Protein AF-A0A8S0Y4W2-F1 (afdb_monomer_lite)

Secondary structure (DSSP, 8-state):
-HHHHHHHHHHHHHHH---HHHHHHHHHHHHHHHHHHHHHHHHHTTS-S--HHHHHGGGTS-GGGTTSHHHHHHHHHHHHHH----

Foldseek 3Di:
DVVVVVVVVVVVVLVPPPPPVVVQLVVQLVVLVVQQVVQVVCVVVVNDVDGQLLVQLVVPDPSVCSPPPVSSVVSSVSDSVVTDGD

Organism: NCBI:txid1561005

pLDDT: mean 84.62, std 9.44, range [43.56, 93.56]

Sequence (86 aa):
MTLIMSLLHMLKKISKMQDSITTGLLGGLLGTIFMDTSNLLIYKAGKTETLYGHIAGGLWVAPFRTKQKKNFVLGELTHFGIGEDV

Radius of gyration: 16.48 Å; chains: 1; bounding box: 49×23×38 Å

Structure (mmCIF, N/CA/C/O backbone):
data_AF-A0A8S0Y4W2-F1
#
_entry.id   AF-A0A8S0Y4W2-F1
#
loop_
_atom_site.group_PDB
_atom_site.id
_atom_site.type_symbol
_atom_site.label_atom_id
_atom_site.label_alt_id
_atom_site.label_comp_id
_atom_site.label_asym_id
_atom_site.label_entity_id
_atom_site.label_seq_id
_atom_site.pdbx_PDB_ins_code
_atom_site.Cartn_x
_atom_site.Cartn_y
_atom_site.Cartn_z
_atom_site.occupancy
_atom_site.B_iso_or_equiv
_atom_site.auth_seq_id
_atom_site.auth_comp_id
_atom_site.auth_asym_id
_atom_site.auth_atom_id
_atom_site.pdbx_PDB_model_num
ATOM 1 N N . MET A 1 1 ? 29.665 -13.218 1.458 1.00 61.47 1 MET A N 1
ATOM 2 C CA . MET A 1 1 ? 30.315 -12.459 0.361 1.00 61.47 1 MET A CA 1
ATOM 3 C C . MET A 1 1 ? 29.562 -12.571 -0.972 1.00 61.47 1 MET A C 1
ATOM 5 O O . MET A 1 1 ? 29.434 -11.575 -1.665 1.00 61.47 1 MET A O 1
ATOM 9 N N . THR A 1 2 ? 28.982 -13.728 -1.304 1.00 78.38 2 THR A N 1
ATOM 10 C CA . THR A 1 2 ? 28.244 -13.979 -2.562 1.00 78.38 2 THR A CA 1
ATOM 11 C C . THR A 1 2 ? 26.909 -13.233 -2.700 1.00 78.38 2 THR A C 1
ATOM 13 O O . THR A 1 2 ? 26.581 -12.768 -3.787 1.00 78.38 2 THR A O 1
ATOM 16 N N . LEU A 1 3 ? 26.154 -13.057 -1.610 1.00 77.06 3 LEU A N 1
ATOM 17 C CA . LEU A 1 3 ? 24.817 -12.441 -1.646 1.00 77.06 3 LEU A CA 1
ATOM 18 C C . LEU A 1 3 ? 24.846 -10.949 -2.018 1.00 77.06 3 LEU A C 1
ATOM 20 O O . LEU A 1 3 ? 24.098 -10.508 -2.886 1.00 77.06 3 LEU A O 1
ATOM 24 N N . ILE A 1 4 ? 25.769 -10.192 -1.417 1.00 81.81 4 ILE A N 1
ATOM 25 C CA . ILE A 1 4 ? 25.959 -8.758 -1.689 1.00 81.81 4 ILE A CA 1
ATOM 26 C C . ILE A 1 4 ? 26.410 -8.540 -3.140 1.00 81.81 4 ILE A C 1
ATOM 28 O O . ILE A 1 4 ? 25.893 -7.664 -3.826 1.00 81.81 4 ILE A O 1
ATOM 32 N N . MET A 1 5 ? 27.325 -9.372 -3.644 1.00 82.25 5 MET A N 1
ATOM 33 C CA . MET A 1 5 ? 27.773 -9.302 -5.041 1.00 82.25 5 MET A CA 1
ATOM 34 C C . MET A 1 5 ? 26.666 -9.652 -6.039 1.00 82.25 5 MET A C 1
ATOM 36 O O . MET A 1 5 ? 26.609 -9.056 -7.114 1.00 82.25 5 MET A O 1
ATOM 40 N N . SER A 1 6 ? 25.780 -10.586 -5.690 1.00 80.69 6 SER A N 1
ATOM 41 C CA . SER A 1 6 ? 24.619 -10.927 -6.516 1.00 80.69 6 SER A CA 1
ATOM 42 C C . SER A 1 6 ? 23.613 -9.769 -6.573 1.00 80.69 6 SER A C 1
ATOM 44 O O . SER A 1 6 ? 23.159 -9.387 -7.652 1.00 80.69 6 SER A O 1
ATOM 46 N N . LEU A 1 7 ? 23.354 -9.126 -5.428 1.00 81.00 7 LEU A N 1
ATOM 47 C CA . LEU A 1 7 ? 22.495 -7.943 -5.336 1.00 81.00 7 LEU A CA 1
ATOM 48 C C . LEU A 1 7 ? 23.047 -6.774 -6.166 1.00 81.00 7 LEU A C 1
ATOM 50 O O . LEU A 1 7 ? 22.322 -6.174 -6.957 1.00 81.00 7 LEU A O 1
ATOM 54 N N . LEU A 1 8 ? 24.348 -6.492 -6.052 1.00 84.00 8 LEU A N 1
ATOM 55 C CA . LEU A 1 8 ? 25.014 -5.438 -6.823 1.00 84.00 8 LEU A CA 1
ATOM 56 C C . LEU A 1 8 ? 24.962 -5.694 -8.339 1.00 84.00 8 LEU A C 1
ATOM 58 O O . LEU A 1 8 ? 24.792 -4.752 -9.114 1.00 84.00 8 LEU A O 1
ATOM 62 N N . HIS A 1 9 ? 25.061 -6.953 -8.778 1.00 82.31 9 HIS A N 1
ATOM 63 C CA . HIS A 1 9 ? 24.888 -7.306 -10.190 1.00 82.31 9 HIS A CA 1
ATOM 64 C C . HIS A 1 9 ? 23.452 -7.092 -10.681 1.00 82.31 9 HIS A C 1
ATOM 66 O O . HIS A 1 9 ? 23.271 -6.571 -11.783 1.00 82.31 9 HIS A O 1
ATOM 72 N N . MET A 1 10 ? 22.437 -7.435 -9.878 1.00 79.62 10 MET A N 1
ATOM 73 C CA . MET A 1 10 ? 21.042 -7.137 -10.224 1.00 79.62 10 MET A CA 1
ATOM 74 C C . MET A 1 10 ? 20.793 -5.631 -10.318 1.00 79.62 10 MET A C 1
ATOM 76 O O . MET A 1 10 ? 20.201 -5.187 -11.297 1.00 79.62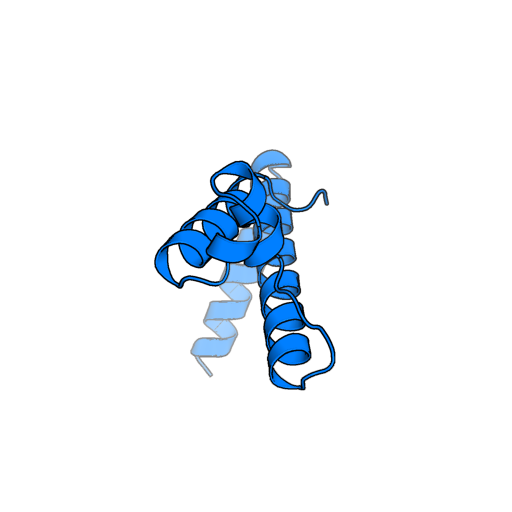 10 MET A O 1
ATOM 80 N N . LEU A 1 11 ? 21.313 -4.837 -9.375 1.00 78.06 11 LEU A N 1
ATOM 81 C CA . LEU A 1 11 ? 21.192 -3.374 -9.403 1.00 78.06 11 LEU A CA 1
ATOM 82 C C . LEU A 1 11 ? 21.840 -2.768 -10.656 1.00 78.06 11 LEU A C 1
ATOM 84 O O . LEU A 1 11 ? 21.234 -1.926 -11.315 1.00 78.06 11 LEU A O 1
ATOM 88 N N . LYS A 1 12 ? 23.027 -3.247 -11.056 1.00 78.00 12 LYS A N 1
ATOM 89 C CA . LYS A 1 12 ? 23.671 -2.836 -12.318 1.00 78.00 12 LYS A CA 1
ATOM 90 C C . LYS A 1 12 ? 22.842 -3.191 -13.553 1.00 78.00 12 LYS A C 1
ATOM 92 O O . LYS A 1 12 ? 22.840 -2.434 -14.520 1.00 78.00 12 LYS A O 1
ATOM 97 N N . LYS A 1 13 ? 22.168 -4.343 -13.544 1.00 75.88 13 LYS A N 1
ATOM 98 C CA . LYS A 1 13 ? 21.306 -4.787 -14.647 1.00 75.88 13 LYS A CA 1
ATOM 99 C C . LYS A 1 13 ? 20.038 -3.934 -14.743 1.00 75.88 13 LYS A C 1
ATOM 101 O O . LYS A 1 13 ? 19.694 -3.518 -15.842 1.00 75.88 13 LYS A O 1
ATOM 106 N N . ILE A 1 14 ? 19.410 -3.627 -13.607 1.00 72.19 14 ILE A N 1
ATOM 107 C CA . ILE A 1 14 ? 18.239 -2.739 -13.517 1.00 72.19 14 ILE A CA 1
ATOM 108 C C . ILE A 1 14 ? 18.609 -1.319 -13.958 1.00 72.19 14 ILE A C 1
ATOM 110 O O . ILE A 1 14 ? 17.911 -0.736 -14.770 1.00 72.19 14 ILE A O 1
ATOM 114 N N . SER A 1 15 ? 19.759 -0.790 -13.533 1.00 67.50 15 SER A N 1
ATOM 115 C CA . SER A 1 15 ? 20.230 0.537 -13.964 1.00 67.50 15 SER A CA 1
ATOM 116 C C . SER A 1 15 ? 20.557 0.622 -15.463 1.00 67.50 15 SER A C 1
ATOM 118 O O . SER A 1 15 ? 20.577 1.720 -16.014 1.00 67.50 15 SER A O 1
ATOM 120 N N . LYS A 1 16 ? 20.831 -0.509 -16.128 1.00 72.00 16 LYS A N 1
ATOM 121 C CA . LYS A 1 16 ? 21.036 -0.575 -17.584 1.00 72.00 16 LYS A CA 1
ATOM 122 C C . LYS A 1 16 ? 19.735 -0.701 -18.381 1.00 72.00 16 LYS A C 1
ATOM 124 O O . LYS A 1 16 ? 19.771 -0.524 -19.597 1.00 72.00 16 LYS A O 1
ATOM 129 N N . MET A 1 17 ? 18.610 -1.009 -17.736 1.00 67.50 17 MET A N 1
ATOM 130 C CA . MET A 1 17 ? 17.292 -0.914 -18.358 1.00 67.50 17 MET A CA 1
ATOM 131 C C . MET A 1 17 ? 16.933 0.571 -18.469 1.00 67.50 17 MET A C 1
ATOM 133 O O . MET A 1 17 ? 16.452 1.172 -17.523 1.00 67.50 17 MET A O 1
ATOM 137 N N . GLN A 1 18 ? 17.216 1.175 -19.623 1.00 65.81 18 GLN A N 1
ATOM 138 C CA . GLN A 1 18 ? 16.867 2.570 -19.930 1.00 65.81 18 GLN A CA 1
ATOM 139 C C . GLN A 1 18 ? 15.442 2.739 -20.477 1.00 65.81 18 GLN A C 1
ATOM 141 O O . GLN A 1 18 ? 15.068 3.839 -20.876 1.00 65.81 18 GLN A O 1
ATOM 146 N N . ASP A 1 19 ? 14.646 1.670 -20.515 1.00 80.62 19 ASP A N 1
ATOM 147 C CA . ASP A 1 19 ? 13.244 1.779 -20.899 1.00 80.62 19 ASP A CA 1
ATOM 148 C C . ASP A 1 19 ? 12.475 2.536 -19.807 1.00 80.62 19 ASP A C 1
ATOM 150 O O . ASP A 1 19 ? 12.379 2.083 -18.659 1.00 80.62 19 ASP A O 1
ATOM 154 N N . SER A 1 20 ? 11.973 3.720 -20.156 1.00 79.06 20 SER A N 1
ATOM 155 C CA . SER A 1 20 ? 11.283 4.624 -19.232 1.00 79.06 20 SER A CA 1
ATOM 156 C C . SER A 1 20 ? 9.995 4.010 -18.694 1.00 79.06 20 SER A C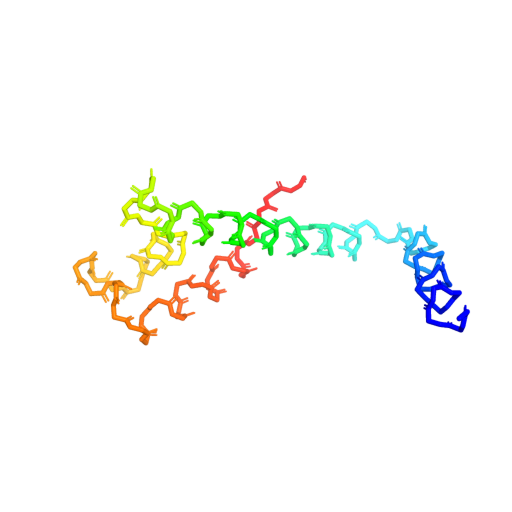 1
ATOM 158 O O . SER A 1 20 ? 9.661 4.236 -17.535 1.00 79.06 20 SER A O 1
ATOM 160 N N . ILE A 1 21 ? 9.324 3.171 -19.491 1.00 83.19 21 ILE A N 1
ATOM 161 C CA . ILE A 1 21 ? 8.110 2.456 -19.086 1.00 83.19 21 ILE A CA 1
ATOM 162 C C . ILE A 1 21 ? 8.442 1.467 -17.970 1.00 83.19 21 ILE A C 1
ATOM 164 O O . ILE A 1 21 ? 7.863 1.527 -16.887 1.00 83.19 21 ILE A O 1
ATOM 168 N N . THR A 1 22 ? 9.413 0.581 -18.199 1.00 83.94 22 THR A N 1
ATOM 169 C CA . THR A 1 22 ? 9.788 -0.427 -17.201 1.00 83.94 22 THR A CA 1
ATOM 170 C C . THR A 1 22 ? 10.374 0.213 -15.941 1.00 83.94 22 THR A C 1
ATOM 172 O O . THR A 1 22 ? 10.081 -0.226 -14.830 1.00 83.94 22 THR A O 1
ATOM 175 N N . THR A 1 23 ? 11.178 1.267 -16.091 1.00 83.81 23 THR A N 1
ATOM 176 C CA . THR A 1 23 ? 11.780 1.972 -14.949 1.00 83.81 23 THR A CA 1
ATOM 177 C C . THR A 1 23 ? 10.729 2.719 -14.132 1.00 83.81 23 THR A C 1
ATOM 179 O O . THR A 1 23 ? 10.761 2.638 -12.908 1.00 83.81 23 THR A O 1
ATOM 182 N N . GLY A 1 24 ? 9.770 3.380 -14.789 1.00 84.81 24 GLY A N 1
ATOM 183 C CA . GLY A 1 24 ? 8.641 4.041 -14.133 1.00 84.81 24 GLY A CA 1
ATOM 184 C C . GLY A 1 24 ? 7.749 3.052 -13.384 1.00 84.81 24 GLY A C 1
ATOM 185 O O . GLY A 1 24 ? 7.477 3.254 -12.207 1.00 84.81 24 GLY A O 1
ATOM 186 N N . LEU A 1 25 ? 7.387 1.926 -14.013 1.00 85.94 25 LEU A N 1
ATOM 187 C CA . LEU A 1 25 ? 6.594 0.868 -13.371 1.00 85.94 25 LEU A CA 1
ATOM 188 C C . LEU A 1 25 ? 7.292 0.276 -12.140 1.00 85.94 25 LEU A C 1
ATOM 190 O O . LEU A 1 25 ? 6.667 0.100 -11.096 1.00 85.94 25 LEU A O 1
ATOM 194 N N . LEU A 1 26 ? 8.589 -0.029 -12.241 1.00 86.12 26 LEU A N 1
ATOM 195 C CA . LEU A 1 26 ? 9.360 -0.554 -11.110 1.00 86.12 26 LEU A CA 1
ATOM 196 C C . LEU A 1 26 ? 9.554 0.495 -10.011 1.00 86.12 26 LEU A C 1
ATOM 198 O O . LEU A 1 26 ? 9.500 0.150 -8.832 1.00 86.12 26 LEU A O 1
ATOM 202 N N . GLY A 1 27 ? 9.773 1.755 -10.392 1.00 87.00 27 GLY A N 1
ATOM 203 C CA . GLY A 1 27 ? 9.886 2.882 -9.472 1.00 87.00 27 GLY A CA 1
ATOM 204 C C . GLY A 1 27 ? 8.599 3.099 -8.683 1.00 87.00 27 GLY A C 1
ATOM 205 O O . GLY A 1 27 ? 8.647 3.101 -7.456 1.00 87.00 27 GLY A O 1
ATOM 206 N N . GLY A 1 28 ? 7.458 3.185 -9.373 1.00 87.19 28 GLY A N 1
ATOM 207 C CA . GLY A 1 28 ? 6.139 3.339 -8.757 1.00 87.19 28 GLY A CA 1
ATOM 208 C C . GLY A 1 28 ? 5.796 2.166 -7.845 1.00 87.19 28 GLY A C 1
ATOM 209 O O . GLY A 1 28 ? 5.446 2.374 -6.689 1.00 87.19 28 GLY A O 1
ATOM 210 N N . LEU A 1 29 ? 6.022 0.925 -8.298 1.00 87.56 29 LEU A N 1
ATOM 211 C CA . LEU A 1 29 ? 5.801 -0.261 -7.465 1.00 87.56 29 LEU A CA 1
ATOM 212 C C . L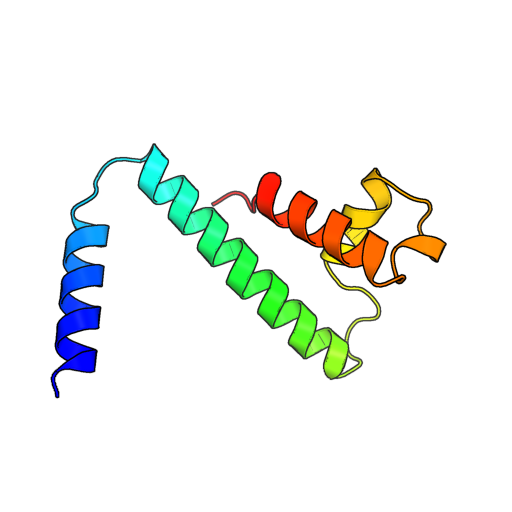EU A 1 29 ? 6.653 -0.233 -6.187 1.00 87.56 29 LEU A C 1
ATOM 214 O O . LEU A 1 29 ? 6.146 -0.511 -5.101 1.00 87.56 29 LEU A O 1
ATOM 218 N N . LEU A 1 30 ? 7.944 0.098 -6.297 1.00 89.19 30 LEU A N 1
ATOM 219 C CA . LEU A 1 30 ? 8.820 0.219 -5.131 1.00 89.19 30 LEU A CA 1
ATOM 220 C C . LEU A 1 30 ? 8.363 1.349 -4.202 1.00 89.19 30 LEU A C 1
ATOM 222 O O . LEU A 1 30 ? 8.330 1.142 -2.990 1.00 89.19 30 LEU A O 1
ATOM 226 N N . GLY A 1 31 ? 7.979 2.500 -4.756 1.00 89.75 31 GLY A N 1
ATOM 227 C CA . GLY A 1 31 ? 7.418 3.627 -4.013 1.00 89.75 31 GLY A CA 1
ATOM 228 C C . GLY A 1 31 ? 6.196 3.216 -3.196 1.00 89.75 31 GLY A C 1
ATOM 229 O O . GLY A 1 31 ? 6.208 3.349 -1.972 1.00 89.75 31 GLY A O 1
ATOM 230 N N . THR A 1 32 ? 5.205 2.593 -3.842 1.00 90.31 32 THR A N 1
ATOM 231 C CA . THR A 1 32 ? 3.990 2.103 -3.180 1.00 90.31 32 THR A CA 1
ATOM 232 C C . THR A 1 32 ? 4.308 1.084 -2.083 1.00 90.31 32 THR A C 1
ATOM 234 O O . THR A 1 32 ? 3.776 1.198 -0.982 1.00 90.3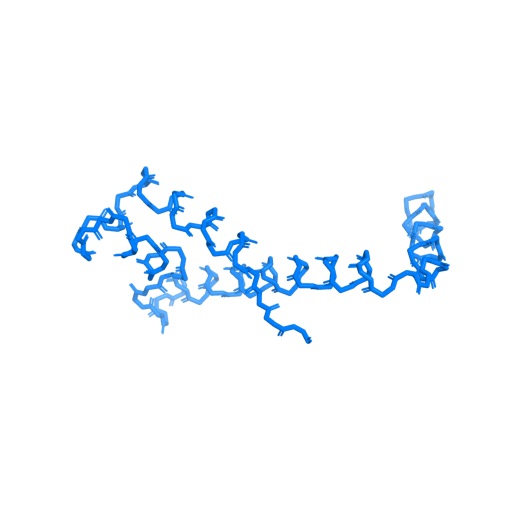1 32 THR A O 1
ATOM 237 N N . ILE A 1 33 ? 5.231 0.134 -2.310 1.00 89.75 33 ILE A N 1
ATOM 238 C CA . ILE A 1 33 ? 5.655 -0.827 -1.270 1.00 89.75 33 ILE A CA 1
ATOM 239 C C . ILE A 1 33 ? 6.242 -0.101 -0.053 1.00 89.75 33 ILE A C 1
ATOM 241 O O . ILE A 1 33 ? 5.892 -0.419 1.090 1.00 89.75 33 ILE A O 1
ATOM 245 N N . PHE A 1 34 ? 7.153 0.851 -0.273 1.00 91.75 34 PHE A N 1
ATOM 246 C CA . PHE A 1 34 ? 7.785 1.603 0.813 1.00 91.75 34 PHE A CA 1
ATOM 247 C C . PHE A 1 34 ? 6.771 2.444 1.579 1.00 91.75 34 PHE A C 1
ATOM 249 O O . PHE A 1 34 ? 6.812 2.487 2.814 1.00 91.75 34 PHE A O 1
ATOM 256 N N . MET A 1 35 ? 5.844 3.075 0.868 1.00 91.06 35 MET A N 1
ATOM 257 C CA . MET A 1 35 ? 4.802 3.874 1.476 1.00 91.06 35 MET A CA 1
ATOM 258 C C . MET A 1 35 ? 3.829 3.011 2.296 1.00 91.06 35 MET A C 1
ATOM 260 O O . MET A 1 35 ? 3.596 3.330 3.464 1.00 91.06 35 MET A O 1
ATOM 264 N N . ASP A 1 36 ? 3.308 1.906 1.754 1.00 90.94 36 ASP A N 1
ATOM 265 C CA . ASP A 1 36 ? 2.386 1.020 2.481 1.00 90.94 36 ASP A CA 1
ATOM 266 C C . ASP A 1 36 ? 3.056 0.400 3.705 1.00 90.94 36 ASP A C 1
ATOM 268 O O . ASP A 1 36 ? 2.467 0.345 4.788 1.00 90.94 36 ASP A O 1
ATOM 272 N N . THR A 1 37 ? 4.331 0.024 3.581 1.00 91.06 37 THR A N 1
ATOM 273 C CA . THR A 1 37 ? 5.118 -0.473 4.715 1.00 91.06 37 THR A CA 1
ATOM 274 C C . THR A 1 37 ? 5.268 0.598 5.793 1.00 91.06 37 THR A C 1
ATOM 276 O O . THR A 1 37 ? 5.045 0.322 6.974 1.00 91.06 37 THR A O 1
ATOM 279 N N . SER A 1 38 ? 5.605 1.829 5.405 1.00 93.06 38 SER A N 1
ATOM 280 C CA . SER A 1 38 ? 5.724 2.960 6.330 1.00 93.06 38 SER A CA 1
ATOM 281 C C . SER A 1 38 ? 4.400 3.235 7.041 1.00 93.06 38 SER A C 1
ATOM 283 O O . SER A 1 38 ? 4.363 3.342 8.267 1.00 93.06 38 SER A O 1
ATOM 285 N N . ASN A 1 39 ? 3.296 3.259 6.295 1.00 93.56 39 ASN A N 1
ATOM 286 C CA . ASN A 1 39 ? 1.968 3.481 6.851 1.00 93.56 39 ASN A CA 1
ATOM 287 C C . ASN A 1 39 ? 1.557 2.355 7.810 1.00 93.56 39 ASN A C 1
ATOM 289 O O . ASN A 1 39 ? 1.046 2.620 8.897 1.00 93.56 39 ASN A O 1
ATOM 293 N N . LEU A 1 40 ? 1.867 1.098 7.481 1.00 92.06 40 LEU A N 1
ATOM 294 C CA . LEU A 1 40 ? 1.621 -0.043 8.362 1.00 92.06 40 LEU A CA 1
ATOM 295 C C . LEU A 1 40 ? 2.383 0.065 9.687 1.00 92.06 40 LEU A C 1
ATOM 297 O O . LEU A 1 40 ? 1.837 -0.276 10.739 1.00 92.06 40 LEU A O 1
ATOM 301 N N . LEU A 1 41 ? 3.631 0.537 9.661 1.00 93.56 41 LEU A N 1
ATOM 302 C CA . LEU A 1 41 ? 4.420 0.759 10.875 1.00 93.56 41 LEU A CA 1
ATOM 303 C C . LEU A 1 41 ? 3.818 1.872 11.741 1.00 93.56 41 LEU A C 1
ATOM 305 O O . LEU A 1 41 ? 3.656 1.685 12.947 1.00 93.56 41 LEU A O 1
ATOM 309 N N . ILE A 1 42 ? 3.424 2.992 11.131 1.00 93.19 42 ILE A N 1
ATOM 310 C CA . ILE A 1 42 ? 2.776 4.122 11.818 1.00 93.19 42 ILE A CA 1
ATOM 311 C C . ILE A 1 42 ? 1.422 3.689 12.405 1.00 93.19 42 ILE A C 1
ATOM 313 O O . ILE A 1 42 ? 1.094 4.039 13.542 1.00 93.19 42 ILE A O 1
ATOM 317 N N . TYR A 1 43 ? 0.661 2.870 11.673 1.00 92.38 43 TYR A N 1
ATOM 318 C CA . TYR A 1 43 ? -0.621 2.313 12.109 1.00 92.38 43 TYR A CA 1
ATOM 319 C C . TYR A 1 43 ? -0.447 1.396 13.317 1.00 92.38 43 TYR A C 1
ATOM 321 O O . TYR A 1 43 ? -1.142 1.540 14.321 1.00 92.38 43 TYR A O 1
ATOM 329 N N . LYS A 1 44 ? 0.544 0.497 13.274 1.00 90.25 44 LYS A N 1
ATOM 330 C CA . LYS A 1 44 ? 0.888 -0.367 14.413 1.00 90.25 44 LYS A CA 1
ATOM 331 C C . LYS A 1 44 ? 1.376 0.421 15.628 1.00 90.25 44 LYS A C 1
ATOM 333 O O . LYS A 1 44 ? 1.124 -0.001 16.751 1.00 90.25 44 LYS A O 1
ATOM 338 N N . ALA A 1 45 ? 2.031 1.562 15.419 1.00 93.06 45 ALA A N 1
ATOM 339 C CA . ALA A 1 45 ? 2.428 2.477 16.487 1.00 93.06 45 ALA A CA 1
ATOM 340 C C . ALA A 1 45 ? 1.256 3.308 17.055 1.00 93.06 45 ALA A C 1
ATOM 342 O O . ALA A 1 45 ? 1.474 4.138 17.939 1.00 93.06 45 ALA A O 1
ATOM 343 N N . GLY A 1 46 ? 0.030 3.126 16.546 1.00 91.81 46 GLY A N 1
ATOM 344 C CA . GLY A 1 46 ? -1.160 3.865 16.976 1.00 91.81 46 GLY A CA 1
ATOM 345 C C . GLY A 1 46 ? -1.140 5.345 16.586 1.00 91.81 46 GLY A C 1
ATOM 346 O O . GLY A 1 46 ? -1.852 6.146 17.182 1.00 91.81 46 GLY A O 1
ATOM 347 N N . LYS A 1 47 ? -0.294 5.730 15.622 1.00 90.94 47 LYS A N 1
ATOM 348 C CA . LYS A 1 47 ? -0.128 7.121 15.169 1.00 90.94 47 LYS A CA 1
ATOM 349 C C . LYS A 1 47 ? -1.039 7.485 13.994 1.00 90.94 47 LYS A C 1
ATOM 351 O O . LYS A 1 47 ? -1.187 8.663 13.696 1.00 90.94 47 LYS A O 1
ATOM 356 N N . THR A 1 48 ? -1.650 6.493 13.350 1.00 88.75 48 THR A N 1
ATOM 357 C CA . THR A 1 48 ? -2.693 6.665 12.332 1.00 88.75 48 THR A CA 1
ATOM 358 C C . THR A 1 48 ? -3.800 5.642 12.557 1.00 88.75 48 THR A C 1
ATOM 360 O O . THR A 1 48 ? -3.549 4.526 13.012 1.00 88.75 48 THR A O 1
ATOM 363 N N . GLU A 1 49 ? -5.036 6.023 12.241 1.00 86.50 49 GLU A N 1
ATOM 364 C CA . GLU A 1 49 ? -6.231 5.193 12.426 1.00 86.50 49 GLU A CA 1
ATOM 365 C C . GLU A 1 49 ? -6.613 4.390 11.174 1.00 86.50 49 GLU A C 1
ATOM 367 O O . GLU A 1 49 ? -7.536 3.563 11.205 1.00 86.50 49 GLU A O 1
ATOM 372 N N . THR A 1 50 ? -5.919 4.627 10.058 1.00 89.19 50 THR A N 1
ATOM 373 C CA . THR A 1 50 ? -6.225 4.031 8.755 1.00 89.19 50 THR A CA 1
ATOM 374 C C . THR A 1 50 ? -4.961 3.632 8.000 1.00 89.19 50 THR A C 1
ATOM 376 O O . THR A 1 50 ? -3.881 4.167 8.226 1.00 89.19 50 THR A O 1
ATOM 379 N N . LEU A 1 51 ? -5.122 2.649 7.116 1.00 91.12 51 LEU A N 1
ATOM 380 C CA . LEU A 1 51 ? -4.104 2.179 6.183 1.00 91.12 51 LEU A CA 1
ATOM 381 C C . LEU A 1 51 ? -4.546 2.607 4.788 1.00 91.12 51 LEU A C 1
ATOM 383 O O . LEU A 1 51 ? -5.751 2.747 4.557 1.00 91.12 51 LEU A O 1
ATOM 387 N N . TYR A 1 52 ? -3.617 2.751 3.851 1.00 90.62 52 TYR A N 1
ATOM 388 C CA . TYR A 1 52 ? -3.976 3.108 2.479 1.00 90.62 52 TYR A CA 1
ATOM 389 C C . TYR A 1 52 ? -4.880 2.046 1.843 1.00 90.62 52 TYR A C 1
ATOM 391 O O . TYR A 1 52 ? -5.891 2.403 1.241 1.00 90.62 52 TYR A O 1
ATOM 399 N N . GLY A 1 53 ? -4.675 0.759 2.146 1.00 87.88 53 GLY A N 1
ATOM 400 C CA . GLY A 1 53 ? -5.622 -0.303 1.792 1.00 87.88 53 GLY A CA 1
ATOM 401 C C . GLY A 1 53 ? -7.037 -0.129 2.375 1.00 87.88 53 GLY A C 1
ATOM 402 O O . GLY A 1 53 ? -8.014 -0.529 1.745 1.00 87.88 53 GLY A O 1
ATOM 403 N N . HIS A 1 54 ? -7.213 0.527 3.533 1.00 91.81 54 HIS A N 1
ATOM 404 C CA . HIS A 1 54 ? -8.554 0.858 4.049 1.00 91.81 54 HIS A CA 1
ATOM 405 C C . HIS A 1 54 ? -9.236 1.960 3.232 1.00 91.81 54 HIS A C 1
ATOM 407 O O . HIS A 1 54 ? -10.458 1.9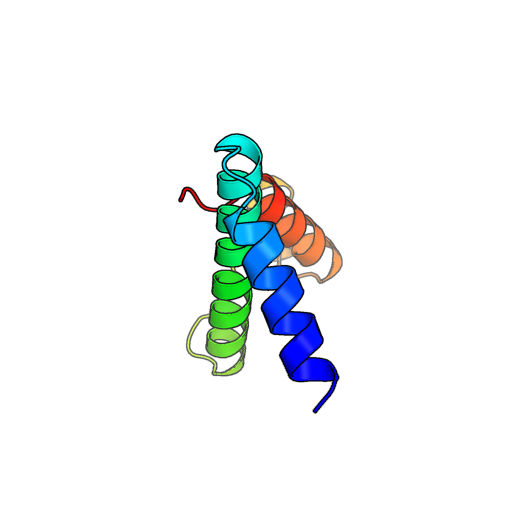32 3.083 1.00 91.81 54 HIS A O 1
ATOM 413 N N . ILE A 1 55 ? -8.460 2.922 2.728 1.00 90.19 55 ILE A N 1
ATOM 414 C CA . ILE A 1 55 ? -8.953 4.041 1.917 1.00 90.19 55 ILE A CA 1
ATOM 415 C C . ILE A 1 55 ? -9.288 3.534 0.513 1.00 90.19 55 ILE A C 1
ATOM 417 O O . ILE A 1 55 ? -10.422 3.681 0.062 1.00 90.19 55 ILE A O 1
ATOM 421 N N . ALA A 1 56 ? -8.348 2.839 -0.130 1.00 90.81 56 ALA A N 1
ATOM 422 C CA . ALA A 1 56 ? -8.538 2.233 -1.444 1.00 90.81 56 ALA A CA 1
ATOM 423 C C . ALA A 1 56 ? -9.651 1.170 -1.441 1.00 90.81 56 ALA A C 1
ATOM 425 O O . ALA A 1 56 ? -10.418 1.063 -2.394 1.00 90.81 56 ALA A O 1
ATOM 426 N N . GLY A 1 57 ? -9.828 0.432 -0.338 1.00 89.12 57 GLY A N 1
ATOM 427 C CA . GLY A 1 57 ? -10.950 -0.497 -0.165 1.00 89.12 57 GLY A CA 1
ATOM 428 C C . GLY A 1 57 ? -12.325 0.184 -0.219 1.00 89.12 57 GLY A C 1
ATOM 429 O O . GLY A 1 57 ? -13.315 -0.463 -0.566 1.00 89.12 57 GLY A O 1
ATOM 430 N N . GLY A 1 58 ? -12.389 1.488 0.070 1.00 89.06 58 GLY A N 1
ATOM 431 C CA . GLY A 1 58 ? -13.596 2.308 -0.041 1.00 89.06 58 GLY A CA 1
ATOM 432 C C . GLY A 1 58 ? -14.137 2.434 -1.468 1.00 89.06 58 GLY A C 1
ATOM 433 O O . GLY A 1 58 ? -15.311 2.748 -1.638 1.00 89.06 58 GLY A O 1
ATOM 434 N N . LEU A 1 59 ? -13.321 2.131 -2.486 1.00 90.38 59 LEU A N 1
ATOM 435 C CA . LEU A 1 59 ? -13.763 2.059 -3.883 1.00 90.38 59 LEU A CA 1
ATOM 436 C C . LEU A 1 59 ? -14.725 0.890 -4.136 1.00 90.38 59 LEU A C 1
ATOM 438 O O . LEU A 1 59 ? -15.542 0.950 -5.049 1.00 90.38 59 LEU A O 1
ATOM 442 N N . TRP A 1 60 ? -14.644 -0.168 -3.324 1.00 90.81 60 TRP A N 1
ATOM 443 C CA . TRP A 1 60 ? -15.380 -1.415 -3.551 1.00 90.81 60 TRP A CA 1
ATOM 444 C C . TRP A 1 60 ? -16.479 -1.660 -2.529 1.00 90.81 60 TRP A C 1
ATOM 446 O O . TRP A 1 60 ? -17.489 -2.295 -2.830 1.00 90.81 60 TRP A O 1
ATOM 456 N N . VAL A 1 61 ? -16.273 -1.211 -1.291 1.00 92.50 61 VAL A N 1
ATOM 457 C CA . VAL A 1 61 ? -17.192 -1.468 -0.182 1.00 92.50 61 VAL A CA 1
ATOM 458 C C . VAL A 1 61 ? -17.373 -0.228 0.680 1.00 92.50 61 VAL A C 1
ATOM 460 O O . VAL A 1 61 ? -16.517 0.647 0.738 1.00 92.50 61 VAL A O 1
ATOM 463 N N . ALA A 1 62 ? -18.480 -0.184 1.423 1.00 89.88 62 ALA A N 1
ATOM 464 C CA . ALA A 1 62 ? -18.734 0.901 2.362 1.00 89.88 62 ALA A CA 1
ATOM 465 C C . ALA A 1 62 ? -17.591 1.057 3.399 1.00 89.88 62 ALA A C 1
A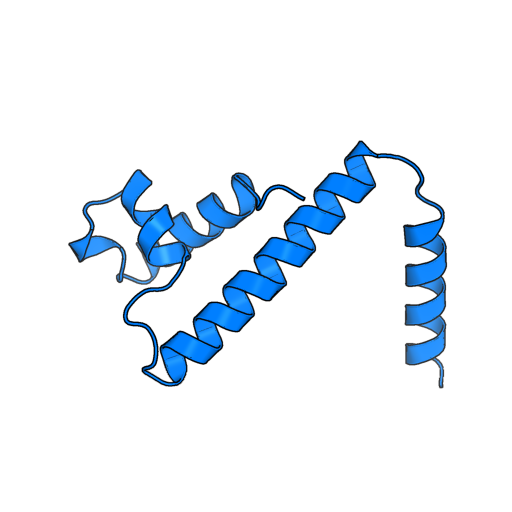TOM 467 O O . ALA A 1 62 ? -17.056 0.040 3.858 1.00 89.88 62 ALA A O 1
ATOM 468 N N . PRO A 1 63 ? -17.271 2.287 3.857 1.00 84.06 63 PRO A N 1
ATOM 469 C CA . PRO A 1 63 ? -16.101 2.573 4.701 1.00 84.06 63 PRO A CA 1
ATOM 470 C C . PRO A 1 63 ? -15.997 1.737 5.984 1.00 84.06 63 PRO A C 1
ATOM 472 O O . PRO A 1 63 ? -14.916 1.316 6.378 1.00 84.06 63 PRO A O 1
ATOM 475 N N . PHE A 1 64 ? -17.119 1.412 6.631 1.00 86.81 64 PHE A N 1
ATOM 476 C CA . PHE A 1 64 ? -17.121 0.586 7.848 1.00 86.81 64 PHE A CA 1
ATOM 477 C C . PHE A 1 64 ? -16.746 -0.887 7.592 1.00 86.81 64 PHE A C 1
ATOM 479 O O . PHE A 1 64 ? -16.425 -1.623 8.526 1.00 86.81 64 PHE A O 1
ATOM 486 N N . ARG A 1 65 ? -16.779 -1.339 6.330 1.00 88.62 65 ARG A N 1
ATOM 487 C CA . ARG A 1 65 ? -16.422 -2.705 5.921 1.00 88.62 65 ARG A CA 1
ATOM 488 C C . ARG A 1 65 ? -14.974 -2.822 5.455 1.00 88.62 65 ARG A C 1
ATOM 490 O O . ARG A 1 65 ? -14.495 -3.950 5.343 1.00 88.62 65 ARG A O 1
ATOM 497 N N . THR A 1 66 ? -14.265 -1.720 5.210 1.00 89.50 66 THR A N 1
ATOM 498 C CA . THR A 1 66 ? -12.903 -1.748 4.642 1.00 89.50 66 THR A CA 1
ATOM 499 C C . THR A 1 66 ? -11.874 -2.348 5.600 1.00 89.50 66 THR A C 1
ATOM 501 O O . THR A 1 66 ? -10.934 -2.993 5.153 1.00 89.50 66 THR A O 1
ATOM 504 N N . LYS A 1 67 ? -12.104 -2.255 6.919 1.00 88.44 67 LYS A N 1
ATOM 505 C CA . LYS A 1 67 ? -11.257 -2.868 7.963 1.00 88.44 67 LYS A CA 1
ATOM 506 C C . LYS A 1 67 ? -11.356 -4.399 8.040 1.00 88.44 67 LYS A C 1
ATOM 508 O O . LYS A 1 67 ? -10.586 -5.042 8.751 1.00 88.44 67 LYS A O 1
ATOM 513 N N . GLN A 1 68 ? -12.312 -5.019 7.345 1.00 90.75 68 GLN A N 1
ATOM 514 C CA . GLN A 1 68 ? -12.381 -6.479 7.271 1.00 90.75 68 GLN A CA 1
ATOM 515 C C . GLN A 1 68 ? -11.237 -6.988 6.393 1.00 90.75 68 GLN A C 1
ATOM 517 O O . GLN A 1 68 ? -11.093 -6.536 5.261 1.00 90.75 68 GLN A O 1
ATOM 522 N N . LYS A 1 69 ? -10.478 -7.985 6.871 1.00 86.56 69 LYS A N 1
ATOM 523 C CA . LYS A 1 69 ? -9.274 -8.506 6.189 1.00 86.56 69 LYS A CA 1
ATOM 524 C C . LYS A 1 69 ? -9.467 -8.764 4.688 1.00 86.56 69 LYS A C 1
ATOM 526 O O . LYS A 1 69 ? -8.595 -8.438 3.898 1.00 86.56 69 LYS A O 1
ATOM 531 N N . LYS A 1 70 ? -10.617 -9.321 4.292 1.00 88.12 70 LYS A N 1
ATOM 532 C CA . LYS A 1 70 ? -10.934 -9.626 2.885 1.00 88.12 70 LYS A CA 1
ATOM 533 C C . LYS A 1 70 ? -11.029 -8.368 2.010 1.00 88.12 70 LYS A C 1
ATOM 535 O O . LYS A 1 70 ? -10.559 -8.377 0.882 1.00 88.12 70 LYS A O 1
ATOM 540 N N . ASN A 1 71 ? -11.610 -7.297 2.546 1.00 90.38 71 ASN A N 1
ATOM 541 C CA . ASN A 1 71 ? -11.804 -6.038 1.827 1.00 90.38 71 ASN A CA 1
ATOM 542 C C . ASN A 1 71 ? -10.539 -5.179 1.859 1.00 90.38 71 ASN A C 1
ATOM 544 O O . ASN A 1 71 ? -10.246 -4.499 0.883 1.00 90.38 71 ASN A O 1
ATOM 548 N N . PHE A 1 72 ? -9.774 -5.264 2.949 1.00 89.62 72 PHE A N 1
ATOM 549 C CA . PHE A 1 72 ? -8.456 -4.651 3.054 1.00 89.62 72 PHE A CA 1
ATOM 550 C C . PHE A 1 72 ? -7.513 -5.160 1.958 1.00 89.62 72 PHE A C 1
ATOM 552 O O . PHE A 1 72 ? -6.930 -4.351 1.255 1.00 89.62 72 PHE A O 1
ATOM 559 N N . VAL A 1 73 ? -7.441 -6.481 1.737 1.00 90.00 73 VAL A N 1
ATOM 560 C CA . VAL A 1 73 ? -6.626 -7.061 0.648 1.00 90.00 73 VAL A CA 1
ATOM 561 C C . VAL A 1 73 ? -7.064 -6.539 -0.721 1.00 90.00 73 VAL A C 1
ATOM 563 O O . VAL A 1 73 ? -6.220 -6.224 -1.553 1.00 90.00 73 VAL A O 1
ATOM 566 N N . LEU A 1 74 ? -8.374 -6.418 -0.954 1.00 91.00 74 LEU A N 1
ATOM 567 C CA . LEU A 1 74 ? -8.895 -5.859 -2.202 1.00 91.00 74 LEU A CA 1
ATOM 568 C C . LEU A 1 74 ? -8.464 -4.394 -2.387 1.00 91.00 74 LEU A C 1
ATOM 570 O O . LEU A 1 74 ? -8.067 -3.993 -3.478 1.00 91.00 74 LEU A O 1
ATOM 574 N N . GLY A 1 75 ? -8.515 -3.613 -1.307 1.00 90.25 75 GLY A N 1
ATOM 575 C CA . GLY A 1 75 ? -8.046 -2.234 -1.279 1.00 90.25 75 GLY A CA 1
ATOM 576 C C . GLY A 1 75 ? -6.547 -2.115 -1.526 1.00 90.25 75 GLY A C 1
ATOM 577 O O . GLY A 1 75 ? -6.145 -1.321 -2.365 1.00 90.25 75 GLY A O 1
ATOM 578 N N . GLU A 1 76 ? -5.730 -2.944 -0.881 1.00 89.62 76 GLU A N 1
ATOM 579 C CA . GLU A 1 76 ? -4.274 -2.963 -1.065 1.00 89.62 76 GLU A CA 1
ATOM 580 C C . GLU A 1 76 ? -3.898 -3.305 -2.516 1.00 89.62 76 GLU A C 1
ATOM 582 O O . GLU A 1 76 ? -3.085 -2.626 -3.130 1.00 89.62 76 GLU A O 1
ATOM 587 N N . LEU A 1 77 ? -4.559 -4.298 -3.127 1.00 89.62 77 LEU A N 1
ATOM 588 C CA . LEU A 1 77 ? -4.367 -4.620 -4.548 1.00 89.62 77 LEU A CA 1
ATOM 589 C C . LEU A 1 77 ? -4.754 -3.459 -5.468 1.00 89.62 77 LEU A C 1
ATOM 591 O O . LEU A 1 77 ? -4.108 -3.228 -6.486 1.00 89.62 77 LEU A O 1
ATOM 595 N N . THR A 1 78 ? -5.808 -2.733 -5.107 1.00 89.81 78 THR A N 1
ATOM 596 C CA . THR A 1 78 ? -6.252 -1.558 -5.865 1.00 89.81 78 THR A CA 1
ATOM 597 C C . THR A 1 78 ? -5.243 -0.429 -5.752 1.00 89.81 78 THR A C 1
ATOM 599 O O . THR A 1 78 ? -4.927 0.215 -6.745 1.00 89.81 78 THR A O 1
ATOM 602 N N . HIS A 1 79 ? -4.691 -0.236 -4.560 1.00 89.50 79 HIS A N 1
ATOM 603 C CA . HIS A 1 79 ? -3.642 0.732 -4.302 1.00 89.50 79 HIS A CA 1
ATOM 604 C C . HIS A 1 79 ? -2.370 0.422 -5.107 1.00 89.50 79 HIS A C 1
ATOM 606 O O . HIS A 1 79 ? -1.857 1.294 -5.801 1.00 89.50 79 HIS A O 1
ATOM 612 N N . PHE A 1 80 ? -1.942 -0.846 -5.141 1.00 87.06 80 PHE A N 1
ATOM 613 C CA . PHE A 1 80 ? -0.841 -1.296 -6.002 1.00 87.06 80 PHE A CA 1
ATOM 614 C C . PHE A 1 80 ? -1.123 -1.138 -7.499 1.00 87.06 80 PHE A C 1
ATOM 616 O O . PHE A 1 80 ? -0.203 -0.863 -8.262 1.00 87.06 80 PHE A O 1
ATOM 623 N N . GLY A 1 81 ? -2.368 -1.353 -7.930 1.00 82.94 81 GLY A N 1
ATOM 624 C CA . GLY A 1 81 ? -2.753 -1.278 -9.339 1.00 82.94 81 GLY A CA 1
ATOM 625 C C . GLY A 1 81 ? -2.861 0.147 -9.878 1.00 82.94 81 GLY A C 1
ATOM 626 O O . GLY A 1 81 ? -2.596 0.365 -11.056 1.00 82.94 81 GLY A O 1
ATOM 627 N N . ILE A 1 82 ? -3.245 1.102 -9.029 1.00 81.62 82 ILE A N 1
ATOM 628 C CA . ILE A 1 82 ? -3.261 2.528 -9.379 1.00 81.62 82 ILE A CA 1
ATOM 629 C C . ILE A 1 82 ? -1.831 3.082 -9.367 1.00 81.62 82 ILE A C 1
ATOM 631 O O . ILE A 1 82 ? -1.497 3.898 -10.220 1.00 81.62 82 ILE A O 1
ATOM 635 N N . GLY A 1 83 ? -0.980 2.562 -8.476 1.00 67.12 83 GLY A N 1
ATOM 636 C CA . GLY A 1 83 ? 0.388 3.033 -8.307 1.00 67.12 83 GLY A CA 1
ATOM 637 C C . GLY A 1 83 ? 0.431 4.422 -7.674 1.00 67.12 83 GLY A C 1
ATOM 638 O O . GLY A 1 83 ? -0.542 5.173 -7.691 1.00 67.12 83 GLY A O 1
ATOM 639 N N . GLU A 1 84 ? 1.571 4.761 -7.084 1.00 61.62 84 GLU A N 1
ATOM 640 C CA . GLU A 1 84 ? 1.871 6.153 -6.765 1.00 61.62 84 GLU A CA 1
ATOM 641 C C . GLU A 1 84 ? 2.625 6.777 -7.933 1.00 61.62 84 GLU A C 1
ATOM 643 O O . GLU A 1 84 ? 3.597 6.188 -8.418 1.00 61.62 84 GLU A O 1
ATOM 648 N N . ASP A 1 85 ? 2.163 7.942 -8.387 1.00 49.91 85 ASP A N 1
ATOM 649 C CA . ASP A 1 85 ? 2.837 8.716 -9.427 1.00 49.91 85 ASP A CA 1
ATOM 650 C C . ASP A 1 85 ? 4.282 9.025 -8.985 1.00 49.91 85 ASP A C 1
ATOM 652 O O . ASP A 1 85 ? 4.506 9.626 -7.930 1.00 49.91 85 ASP A O 1
ATOM 656 N N . VAL A 1 86 ? 5.259 8.596 -9.795 1.00 43.56 86 VAL A N 1
ATOM 657 C CA . VAL A 1 86 ? 6.681 8.987 -9.701 1.00 43.56 86 VAL A CA 1
ATOM 658 C C . VAL A 1 86 ? 6.948 10.158 -10.629 1.00 43.56 86 VAL A C 1
ATOM 660 O O . VAL A 1 86 ? 6.554 10.057 -11.814 1.00 43.56 86 VAL A O 1
#